Protein AF-X1B247-F1 (afdb_monomer)

pLDDT: mean 80.08, std 17.15, range [34.91, 95.69]

Solvent-accessible surface area (backbone atoms only — not comparable to full-atom values): 9602 Å² total; per-residue (Å²): 109,71,70,50,50,54,37,60,73,66,70,75,79,57,72,55,60,74,80,80,43,89,83,81,63,65,58,60,53,42,41,69,79,41,67,99,56,78,66,48,71,70,47,44,28,63,72,68,69,47,88,60,82,87,58,82,64,94,40,71,71,60,50,53,51,53,49,51,53,47,50,45,62,73,68,64,63,78,76,56,98,77,62,76,76,81,71,83,72,75,87,72,84,88,73,96,70,85,79,74,78,72,81,75,81,85,72,94,70,88,81,84,74,81,50,74,67,57,50,51,52,49,52,56,49,50,53,54,48,33,72,74,65,77,51,87,60,68,76,71,74,75,112

Sequence (143 aa):
GFLNHEFKLLKQGLKPLNRYCEIIDTLQMARQKHPGQRNSLDALCKRYQVDSSARDLHGALLDARLLGLVYLAMTGGQTSLFAEEDIDLVDRSDASSNEKTTPAKQYNVKVIRATNEETKSHEDYLARMQEKNGGACVWETEK

Structure (mmCIF, N/CA/C/O backbone):
data_AF-X1B247-F1
#
_entry.id   AF-X1B247-F1
#
loop_
_atom_site.group_PDB
_atom_site.id
_atom_site.type_symbol
_atom_site.label_atom_id
_atom_site.label_alt_id
_atom_site.label_comp_id
_atom_site.label_asym_id
_atom_site.label_entity_id
_atom_site.label_seq_id
_atom_site.pdbx_PDB_ins_code
_atom_site.Cartn_x
_atom_site.Cartn_y
_atom_site.Cartn_z
_atom_site.occupancy
_atom_site.B_iso_or_equiv
_atom_site.auth_seq_id
_atom_site.auth_comp_id
_atom_site.auth_asym_id
_atom_site.auth_atom_id
_atom_site.pdbx_PDB_model_num
ATOM 1 N N . GLY A 1 1 ? -16.101 -3.827 14.931 1.00 87.19 1 GLY A N 1
ATOM 2 C CA . GLY A 1 1 ? -14.706 -3.372 15.092 1.00 87.19 1 GLY A CA 1
ATOM 3 C C . GLY A 1 1 ? -14.609 -2.369 16.224 1.00 87.19 1 GLY A C 1
ATOM 4 O O . GLY A 1 1 ? -15.631 -1.778 16.562 1.00 87.19 1 GLY A O 1
ATOM 5 N N . PHE A 1 2 ? -13.406 -2.194 16.779 1.00 94.12 2 PHE A N 1
ATOM 6 C CA . PHE A 1 2 ? -13.116 -1.345 17.946 1.00 94.12 2 PHE A CA 1
ATOM 7 C C . PHE A 1 2 ? -13.674 0.083 17.810 1.00 94.12 2 PHE A C 1
ATOM 9 O O . PHE A 1 2 ? -14.498 0.491 18.617 1.00 94.12 2 PHE A O 1
ATOM 16 N N . LEU A 1 3 ? -13.362 0.794 16.721 1.00 94.00 3 LEU A N 1
ATOM 17 C CA . LEU A 1 3 ? -13.817 2.181 16.517 1.00 94.00 3 LEU A CA 1
ATOM 18 C C . LEU A 1 3 ? -15.351 2.333 16.506 1.00 94.00 3 LEU A C 1
ATOM 20 O O . LEU A 1 3 ? -15.895 3.235 17.133 1.00 94.00 3 LEU A O 1
ATOM 24 N N . ASN A 1 4 ? -16.071 1.409 15.857 1.00 93.88 4 ASN A N 1
ATOM 25 C CA . ASN A 1 4 ? -17.541 1.419 15.863 1.00 93.88 4 ASN A CA 1
ATOM 26 C C . ASN A 1 4 ? -18.126 1.138 17.255 1.00 93.88 4 ASN A C 1
ATOM 28 O O . ASN A 1 4 ? -19.254 1.539 17.527 1.00 93.88 4 ASN A O 1
ATOM 32 N N . HIS A 1 5 ? -17.409 0.400 18.105 1.00 94.69 5 HIS A N 1
ATOM 33 C CA . HIS A 1 5 ? -17.813 0.173 19.488 1.00 94.69 5 HIS A CA 1
ATOM 34 C C . HIS A 1 5 ? -17.620 1.446 20.321 1.00 94.69 5 HIS A C 1
ATOM 36 O O . HIS A 1 5 ? -18.565 1.883 20.972 1.00 94.69 5 HIS A O 1
ATOM 42 N N . GLU A 1 6 ? -16.464 2.102 20.203 1.00 95.25 6 GLU A N 1
ATOM 43 C CA . GLU A 1 6 ? -16.187 3.384 20.867 1.00 95.25 6 GLU A CA 1
ATOM 44 C C . GLU A 1 6 ? -17.201 4.472 20.480 1.00 95.25 6 GLU A C 1
ATOM 46 O O . GLU A 1 6 ? -17.735 5.169 21.341 1.00 95.25 6 GLU A O 1
ATOM 51 N N . PHE A 1 7 ? -17.587 4.558 19.202 1.00 94.12 7 PHE A N 1
ATOM 52 C CA . PHE A 1 7 ? -18.641 5.483 18.760 1.00 94.12 7 PHE A CA 1
ATOM 53 C C . PHE A 1 7 ? -19.993 5.241 19.438 1.00 94.12 7 PHE A C 1
ATOM 55 O O . PHE A 1 7 ? -20.710 6.198 19.735 1.00 94.12 7 PHE A O 1
ATOM 62 N N . LYS A 1 8 ? -20.342 3.981 19.727 1.00 92.44 8 LYS A N 1
ATOM 63 C CA . LYS A 1 8 ? -21.565 3.658 20.476 1.00 92.44 8 LYS A CA 1
ATOM 64 C C . LYS A 1 8 ? -21.454 4.085 21.939 1.00 92.44 8 LYS A C 1
ATOM 66 O O . LYS A 1 8 ? -22.436 4.577 22.493 1.00 92.44 8 LYS A O 1
ATOM 71 N N . LEU A 1 9 ? -20.278 3.929 22.551 1.00 94.00 9 LEU A N 1
ATOM 72 C CA . LEU A 1 9 ? -20.038 4.315 23.945 1.00 94.00 9 LEU A CA 1
ATOM 73 C C . LEU A 1 9 ? -20.112 5.828 24.166 1.00 94.00 9 LEU A C 1
ATOM 75 O O . LEU A 1 9 ? -20.601 6.257 25.209 1.00 94.00 9 LEU A O 1
ATOM 79 N N . LEU A 1 10 ? -19.708 6.634 23.179 1.00 92.81 10 LEU A N 1
AT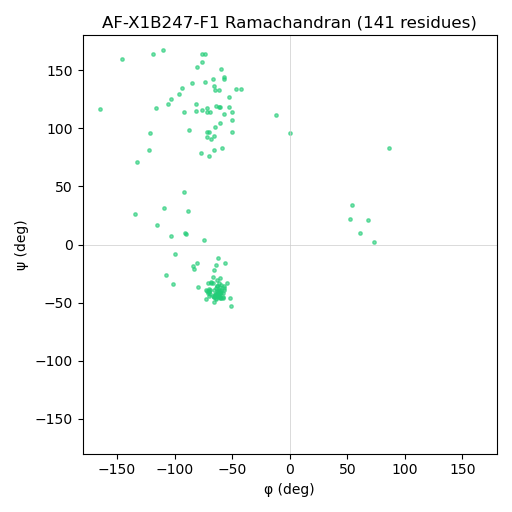OM 80 C CA . LEU A 1 10 ? -19.770 8.097 23.268 1.00 92.81 10 LEU A CA 1
ATOM 81 C C . LEU A 1 10 ? -21.205 8.649 23.374 1.00 92.81 10 LEU A C 1
ATOM 83 O O . LEU A 1 10 ? -21.373 9.795 23.775 1.00 92.81 10 LEU A O 1
ATOM 87 N N . LYS A 1 11 ? -22.244 7.866 23.030 1.00 82.00 11 LYS A N 1
ATOM 88 C CA . LYS A 1 11 ? -23.676 8.249 23.101 1.00 82.00 11 LYS A CA 1
ATOM 89 C C . LYS A 1 11 ? -24.035 9.572 22.396 1.00 82.00 11 LYS A C 1
ATOM 91 O O . LYS A 1 11 ? -25.076 10.158 22.665 1.00 82.00 11 LYS A O 1
ATOM 96 N N . GLN A 1 12 ? -23.218 10.009 21.442 1.00 88.75 12 GLN A N 1
ATOM 97 C CA . GLN A 1 12 ? -23.411 11.245 20.667 1.00 88.75 12 GLN A CA 1
ATOM 98 C C . G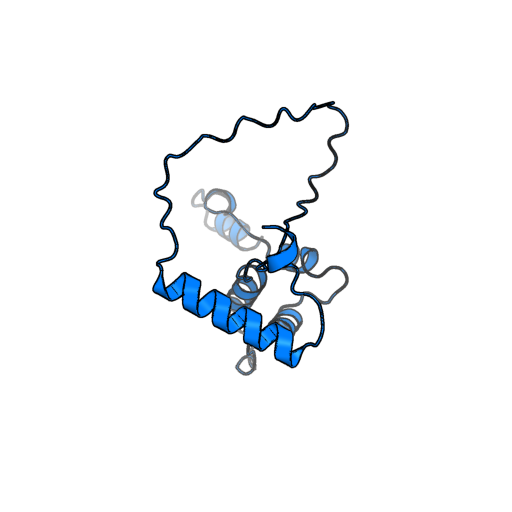LN A 1 12 ? -24.215 11.035 19.371 1.00 88.75 12 GLN A C 1
ATOM 100 O O . GLN A 1 12 ? -24.263 11.912 18.516 1.00 88.75 12 GLN A O 1
ATOM 105 N N . GLY A 1 13 ? -24.820 9.858 19.178 1.00 87.25 13 GLY A N 1
ATOM 106 C CA . GLY A 1 13 ? -25.525 9.530 17.933 1.00 87.25 13 GLY A CA 1
ATOM 107 C C . GLY A 1 13 ? -24.601 9.377 16.717 1.00 87.25 13 GLY A C 1
ATOM 108 O O . GLY A 1 13 ? -25.061 9.488 15.580 1.00 87.25 13 GLY A O 1
ATOM 109 N N . LEU A 1 14 ? -23.304 9.124 16.941 1.00 91.25 14 LEU A N 1
ATOM 110 C CA . LEU A 1 14 ? -22.342 8.866 15.871 1.00 91.25 14 LEU A CA 1
ATOM 111 C C . LEU A 1 14 ? -22.745 7.614 15.085 1.00 91.25 14 LEU A C 1
ATOM 113 O O . LEU A 1 14 ? -23.077 6.568 15.650 1.00 91.25 14 LEU A O 1
ATOM 117 N N . LYS A 1 15 ? -22.714 7.729 13.758 1.00 92.88 15 LYS A N 1
ATOM 118 C CA . LYS A 1 15 ? -22.977 6.613 12.845 1.00 92.88 15 LYS A CA 1
ATOM 119 C C . LYS A 1 15 ? -21.751 5.683 12.797 1.00 92.88 15 LYS A C 1
ATOM 121 O O . LYS A 1 15 ? -20.669 6.066 13.238 1.00 92.88 15 LYS A O 1
ATOM 126 N N . PRO A 1 16 ? -21.880 4.446 12.293 1.00 91.06 16 PRO A N 1
ATOM 127 C CA . PRO A 1 16 ? -20.711 3.600 12.063 1.00 91.06 16 PRO A CA 1
ATOM 128 C C . PRO A 1 16 ? -19.722 4.256 11.086 1.00 91.06 16 PRO A C 1
ATOM 130 O O . PRO A 1 16 ? -20.117 5.018 10.204 1.00 91.06 16 PRO A O 1
ATOM 133 N N . LEU A 1 17 ? -18.434 3.931 11.233 1.00 92.50 17 LEU A N 1
ATOM 134 C CA . LEU A 1 17 ? -17.327 4.559 10.503 1.00 92.50 17 LEU A CA 1
ATOM 135 C C . LEU A 1 17 ? -17.482 4.464 8.977 1.00 92.50 17 LEU A C 1
ATOM 137 O O . LEU A 1 17 ? -17.229 5.434 8.270 1.00 92.50 17 LEU A O 1
ATOM 141 N N . ASN A 1 18 ? -18.004 3.337 8.488 1.00 92.19 18 ASN A N 1
ATOM 142 C CA . ASN A 1 18 ? -18.266 3.102 7.067 1.00 92.19 18 ASN A CA 1
ATOM 143 C C . ASN A 1 18 ? -19.294 4.067 6.450 1.00 92.19 18 ASN A C 1
ATOM 145 O O . ASN A 1 18 ? -19.468 4.087 5.235 1.00 92.19 18 ASN A O 1
ATOM 149 N N . ARG A 1 19 ? -20.017 4.847 7.267 1.00 94.06 19 ARG A N 1
ATOM 150 C CA . ARG A 1 19 ? -20.915 5.887 6.765 1.00 94.06 19 ARG A CA 1
ATOM 151 C C . ARG A 1 19 ? -20.196 7.201 6.466 1.00 94.06 19 ARG A C 1
ATOM 153 O O . ARG A 1 19 ? -20.753 8.021 5.740 1.00 94.06 19 ARG A O 1
ATOM 160 N N . TYR A 1 20 ? -19.003 7.392 7.020 1.00 93.50 20 TYR A N 1
ATOM 161 C CA . TYR A 1 20 ? -18.190 8.593 6.845 1.00 93.50 20 TYR A CA 1
ATOM 162 C C . TYR A 1 20 ? -17.059 8.388 5.839 1.00 93.50 20 TYR A C 1
ATOM 164 O O . TYR A 1 20 ? -16.720 9.321 5.119 1.00 93.50 20 TYR A O 1
ATOM 172 N N . CYS A 1 21 ? -16.487 7.187 5.778 1.00 93.88 21 CYS A N 1
ATOM 173 C CA . CYS A 1 21 ? -15.401 6.866 4.863 1.00 93.88 21 CYS A CA 1
ATOM 174 C C . CYS A 1 21 ? -15.481 5.425 4.361 1.00 93.88 21 CYS A C 1
ATOM 176 O O . CYS A 1 21 ? -16.105 4.555 4.973 1.00 93.88 21 CYS A O 1
ATOM 178 N N . GLU A 1 22 ? -14.811 5.183 3.240 1.00 93.94 22 GLU A N 1
ATOM 179 C CA . GLU A 1 22 ? -14.533 3.838 2.764 1.00 93.94 22 GLU A CA 1
ATOM 180 C C . GLU A 1 22 ? -13.439 3.193 3.625 1.00 93.94 22 GLU A C 1
ATOM 182 O O . GLU A 1 22 ? -12.478 3.847 4.034 1.00 93.94 22 GLU A O 1
ATOM 187 N N . ILE A 1 23 ? -13.607 1.906 3.931 1.00 92.94 23 ILE A N 1
ATOM 188 C CA . ILE A 1 23 ? -12.681 1.138 4.765 1.00 92.94 23 ILE A CA 1
ATOM 189 C C . ILE A 1 23 ? -12.089 0.035 3.900 1.00 92.94 23 ILE A C 1
ATOM 191 O O . ILE A 1 23 ? -12.812 -0.847 3.444 1.00 92.94 23 ILE A O 1
ATOM 195 N N . ILE A 1 24 ? -10.773 0.079 3.715 1.00 91.31 24 ILE A N 1
ATOM 196 C CA . ILE A 1 24 ? -10.036 -0.881 2.895 1.00 91.31 24 ILE A CA 1
ATOM 197 C C . ILE A 1 24 ? -9.323 -1.881 3.810 1.00 91.31 24 ILE A C 1
ATOM 199 O O . ILE A 1 24 ? -8.540 -1.488 4.676 1.00 91.31 24 ILE A O 1
ATOM 203 N N . ASP A 1 25 ? -9.571 -3.177 3.599 1.00 93.06 25 ASP A N 1
ATOM 204 C CA . ASP A 1 25 ? -8.812 -4.253 4.242 1.00 93.06 25 ASP A CA 1
ATOM 205 C C . ASP A 1 25 ? -7.569 -4.599 3.407 1.00 93.06 25 ASP A C 1
ATOM 207 O O . ASP A 1 25 ? -7.616 -5.348 2.425 1.00 93.06 25 ASP A O 1
ATOM 211 N N . THR A 1 26 ? -6.424 -4.057 3.819 1.00 92.38 26 THR A N 1
ATOM 212 C CA . THR A 1 26 ? -5.141 -4.278 3.142 1.00 92.38 26 THR A CA 1
ATOM 213 C C . THR A 1 26 ? -4.656 -5.727 3.224 1.00 92.38 26 THR A C 1
ATOM 215 O O . THR A 1 26 ? -3.897 -6.160 2.355 1.00 92.38 26 THR A O 1
ATOM 218 N N . LEU A 1 27 ? -5.113 -6.519 4.203 1.00 93.38 27 LEU A N 1
ATOM 219 C CA . LEU A 1 27 ? -4.769 -7.939 4.290 1.00 93.38 27 LEU A CA 1
ATOM 220 C C . LEU A 1 27 ? -5.496 -8.746 3.214 1.00 93.38 27 LEU A C 1
ATOM 222 O O . LEU A 1 27 ? -4.909 -9.655 2.622 1.00 93.38 27 LEU A O 1
ATOM 226 N N . GLN A 1 28 ? -6.760 -8.417 2.942 1.00 93.94 28 GLN A N 1
ATOM 227 C CA . GLN A 1 28 ? -7.505 -9.034 1.847 1.00 93.94 28 GLN A CA 1
ATOM 228 C C . GLN A 1 28 ? -6.838 -8.735 0.499 1.00 93.94 28 GLN A C 1
ATOM 230 O O . GLN A 1 28 ? -6.629 -9.658 -0.289 1.00 93.94 28 GLN A O 1
ATOM 235 N N . MET A 1 29 ? -6.415 -7.486 0.278 1.00 93.12 29 MET A N 1
ATOM 236 C CA . MET A 1 29 ? -5.654 -7.101 -0.918 1.00 93.12 29 MET A CA 1
ATOM 237 C C . MET A 1 29 ? -4.355 -7.907 -1.055 1.00 93.12 29 MET A C 1
ATOM 239 O O . MET A 1 29 ? -4.051 -8.429 -2.128 1.00 93.12 29 MET A O 1
ATOM 243 N N . ALA A 1 30 ? -3.601 -8.058 0.039 1.00 94.25 30 ALA A N 1
ATOM 244 C CA . ALA A 1 30 ? -2.370 -8.844 0.043 1.00 94.25 30 ALA A CA 1
ATOM 245 C C . ALA A 1 30 ? -2.625 -10.327 -0.279 1.00 94.25 30 ALA A C 1
ATOM 247 O O . ALA A 1 30 ? -1.875 -10.925 -1.047 1.00 94.25 30 ALA A O 1
ATOM 248 N N . ARG A 1 31 ? -3.709 -10.916 0.251 1.00 94.81 31 ARG A N 1
ATOM 249 C CA . ARG A 1 31 ? -4.110 -12.307 -0.034 1.00 94.81 31 ARG A CA 1
ATOM 250 C C . ARG A 1 31 ? -4.490 -12.538 -1.490 1.00 94.81 31 ARG A C 1
ATOM 252 O O . ARG A 1 31 ? -4.180 -13.601 -2.013 1.00 94.81 31 ARG A O 1
ATOM 259 N N . GLN A 1 32 ? -5.140 -11.565 -2.120 1.00 92.94 32 GLN A N 1
ATOM 260 C CA . GLN A 1 32 ? -5.487 -11.632 -3.539 1.00 92.94 32 GLN A CA 1
ATOM 261 C C . GLN A 1 32 ? -4.244 -11.518 -4.426 1.00 92.94 32 GLN A C 1
ATOM 263 O O . GLN A 1 32 ? -4.082 -12.313 -5.343 1.00 92.94 32 GLN A O 1
ATOM 268 N N . LYS A 1 33 ? -3.335 -10.579 -4.125 1.00 90.62 33 LYS A N 1
ATOM 269 C CA . LYS A 1 33 ? -2.081 -10.417 -4.882 1.00 90.62 33 LYS A CA 1
ATOM 270 C C . LYS A 1 33 ? -1.112 -11.583 -4.698 1.00 90.62 33 LYS A C 1
ATOM 272 O O . LYS A 1 33 ? -0.360 -11.895 -5.612 1.00 90.62 33 LYS A O 1
ATOM 277 N N . HIS A 1 34 ? -1.109 -12.206 -3.523 1.00 92.44 34 HIS A N 1
ATOM 278 C CA . HIS A 1 34 ? -0.152 -13.249 -3.158 1.00 92.44 34 HIS A CA 1
ATOM 279 C C . HIS A 1 34 ? -0.849 -14.457 -2.527 1.00 92.44 34 HIS A C 1
ATOM 281 O O . HIS A 1 34 ? -0.738 -14.686 -1.309 1.00 92.44 34 HIS A O 1
ATOM 287 N N . PRO A 1 35 ? -1.583 -15.235 -3.339 1.00 93.56 35 PRO A N 1
ATOM 288 C CA . PRO A 1 35 ? -2.327 -16.389 -2.860 1.00 93.56 35 PRO A CA 1
ATOM 289 C C . PRO A 1 35 ? -1.378 -17.485 -2.359 1.00 93.56 35 PRO A C 1
ATOM 291 O O . PRO A 1 35 ? -0.302 -17.708 -2.910 1.00 93.56 35 PRO A O 1
ATOM 294 N N . GLY A 1 36 ? -1.763 -18.168 -1.277 1.00 92.38 36 GLY A N 1
ATOM 295 C CA . GLY A 1 36 ? -0.989 -19.278 -0.697 1.00 92.38 36 GLY A CA 1
ATOM 296 C C . GLY A 1 36 ? 0.292 -18.878 0.048 1.00 92.38 36 GLY A C 1
ATOM 297 O O . GLY A 1 36 ? 1.002 -19.747 0.548 1.00 92.38 36 GLY A O 1
ATOM 298 N N . GLN A 1 37 ? 0.593 -17.581 0.161 1.00 93.19 37 GLN A N 1
ATOM 299 C CA . GLN A 1 37 ? 1.814 -17.088 0.801 1.00 93.19 37 GLN A CA 1
ATOM 300 C C . GLN A 1 37 ? 1.536 -16.387 2.140 1.00 93.19 37 GLN A C 1
ATOM 302 O O . GLN A 1 37 ? 0.398 -16.068 2.495 1.00 93.19 37 GLN A O 1
ATOM 307 N N . ARG A 1 38 ? 2.600 -16.137 2.917 1.00 94.69 38 ARG A N 1
ATOM 308 C CA . ARG A 1 38 ? 2.511 -15.376 4.173 1.00 94.69 38 ARG A CA 1
ATOM 309 C C . ARG A 1 38 ? 2.265 -13.899 3.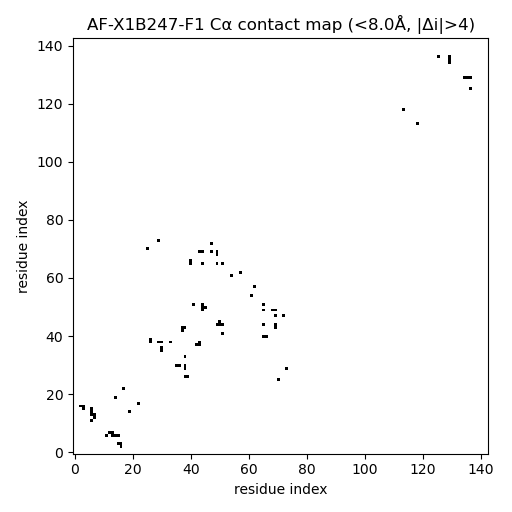859 1.00 94.69 38 ARG A C 1
ATOM 311 O O . ARG A 1 38 ? 3.130 -13.246 3.290 1.00 94.69 38 ARG A O 1
ATOM 318 N N . ASN A 1 39 ? 1.119 -13.381 4.297 1.00 95.69 39 ASN A N 1
ATOM 319 C CA . ASN A 1 39 ? 0.697 -11.988 4.099 1.00 95.69 39 ASN A CA 1
ATOM 320 C C . ASN A 1 39 ? 0.719 -11.172 5.406 1.00 95.69 39 ASN A C 1
ATOM 322 O O . ASN A 1 39 ? -0.107 -10.289 5.613 1.00 95.69 39 ASN A O 1
ATOM 326 N N . SER A 1 40 ? 1.636 -11.496 6.325 1.00 94.50 40 SER A N 1
ATOM 327 C CA . SER A 1 40 ? 1.891 -10.663 7.508 1.00 94.50 40 SER A CA 1
ATOM 328 C C . SER A 1 40 ? 2.700 -9.420 7.128 1.00 94.50 40 SER A C 1
ATOM 330 O O . SER A 1 40 ? 3.437 -9.452 6.143 1.00 94.50 40 SER A O 1
ATOM 332 N N . LEU A 1 41 ? 2.621 -8.352 7.934 1.00 92.19 41 LEU A N 1
ATOM 333 C CA . LEU A 1 41 ? 3.368 -7.109 7.691 1.00 92.19 41 LEU A CA 1
ATOM 334 C C . LEU A 1 41 ? 4.867 -7.373 7.470 1.00 92.19 41 LEU A C 1
ATOM 336 O O . LEU A 1 41 ? 5.411 -6.927 6.470 1.00 92.19 41 LEU A O 1
ATOM 340 N N . ASP A 1 42 ? 5.502 -8.200 8.307 1.00 91.25 42 ASP A N 1
ATOM 341 C CA . ASP A 1 42 ? 6.918 -8.571 8.144 1.00 91.25 42 ASP A CA 1
ATOM 342 C C . ASP A 1 42 ? 7.225 -9.273 6.819 1.00 91.25 42 ASP A C 1
ATOM 344 O O . ASP A 1 42 ? 8.268 -9.044 6.207 1.00 91.25 42 ASP A O 1
ATOM 348 N N . ALA A 1 43 ? 6.325 -10.152 6.371 1.00 93.88 43 ALA A N 1
ATOM 349 C CA . ALA A 1 43 ? 6.506 -10.871 5.118 1.00 93.88 43 ALA A CA 1
ATOM 350 C C . ALA A 1 43 ? 6.380 -9.919 3.922 1.00 93.88 43 ALA A C 1
ATOM 352 O O . ALA A 1 43 ? 7.157 -10.015 2.972 1.00 93.88 43 ALA A O 1
ATOM 353 N N . LEU A 1 44 ? 5.445 -8.970 4.001 1.00 93.81 44 LEU A N 1
ATOM 354 C CA . LEU A 1 44 ? 5.245 -7.954 2.976 1.00 93.81 44 LEU A CA 1
ATOM 355 C C . LEU A 1 44 ? 6.394 -6.938 2.954 1.00 93.81 44 LEU A C 1
ATOM 357 O O . LEU A 1 44 ? 6.882 -6.632 1.870 1.00 93.81 44 LEU A O 1
ATOM 361 N N . CYS A 1 45 ? 6.898 -6.487 4.109 1.00 92.88 45 CYS A N 1
ATOM 362 C CA . CYS A 1 45 ? 8.066 -5.604 4.169 1.00 92.88 45 CYS A CA 1
ATOM 363 C C . CYS A 1 45 ? 9.287 -6.246 3.502 1.00 92.88 45 CYS A C 1
ATOM 365 O O . CYS A 1 45 ? 9.913 -5.625 2.648 1.00 92.88 45 CYS A O 1
ATOM 367 N N . LYS A 1 46 ? 9.571 -7.522 3.802 1.00 91.75 46 LYS A N 1
ATOM 368 C CA . LYS A 1 46 ? 10.666 -8.261 3.148 1.00 91.75 46 LYS A CA 1
ATOM 369 C C . LYS A 1 46 ? 10.462 -8.400 1.641 1.00 91.75 46 LYS A C 1
ATOM 371 O O . LYS A 1 46 ? 11.411 -8.241 0.883 1.00 91.75 46 LYS A O 1
ATOM 376 N N . ARG A 1 47 ? 9.234 -8.687 1.198 1.00 92.00 47 ARG A N 1
ATOM 377 C CA . ARG A 1 47 ? 8.904 -8.851 -0.226 1.00 92.00 47 ARG A CA 1
ATOM 378 C C . ARG A 1 47 ? 9.103 -7.572 -1.023 1.00 92.00 47 ARG A C 1
ATOM 380 O O . ARG A 1 47 ? 9.673 -7.612 -2.106 1.00 92.00 47 ARG A O 1
ATOM 387 N N . TYR A 1 48 ? 8.610 -6.466 -0.485 1.00 91.62 48 TYR A N 1
ATOM 388 C CA . TYR A 1 48 ? 8.649 -5.165 -1.138 1.00 91.62 48 TYR A CA 1
ATOM 389 C C . TYR A 1 48 ? 9.910 -4.366 -0.808 1.00 91.62 48 TYR A C 1
ATOM 391 O O . TYR A 1 48 ? 9.985 -3.196 -1.163 1.00 91.62 48 TYR A O 1
ATOM 399 N N . GLN A 1 49 ? 10.891 -4.991 -0.143 1.00 90.38 49 GLN A N 1
ATOM 400 C CA . GLN A 1 49 ? 12.168 -4.373 0.232 1.00 90.38 49 GLN A CA 1
ATOM 401 C C . GLN A 1 49 ? 11.969 -3.070 1.025 1.00 90.38 49 GLN A C 1
ATOM 403 O O . GLN A 1 49 ? 12.740 -2.120 0.914 1.00 90.38 49 GLN A O 1
ATOM 408 N N . VAL A 1 50 ? 10.913 -3.032 1.842 1.00 89.50 50 VAL A N 1
ATOM 409 C CA . VAL A 1 50 ? 10.629 -1.926 2.754 1.00 89.50 50 VAL A CA 1
ATOM 410 C C . VAL A 1 50 ? 11.483 -2.121 3.997 1.00 89.50 50 VAL A C 1
ATOM 412 O O . VAL A 1 50 ? 11.359 -3.139 4.683 1.00 89.50 50 VAL A O 1
ATOM 415 N N . ASP A 1 51 ? 12.332 -1.139 4.293 1.00 88.00 51 ASP A N 1
ATOM 416 C CA . ASP A 1 51 ? 13.186 -1.182 5.472 1.00 88.00 51 ASP A CA 1
ATOM 417 C C . ASP A 1 51 ? 12.349 -1.160 6.761 1.00 88.00 51 ASP A C 1
ATOM 419 O O . ASP A 1 51 ? 11.590 -0.227 7.033 1.00 88.00 51 ASP A O 1
ATOM 423 N N . SER A 1 52 ? 12.494 -2.219 7.554 1.00 84.00 52 SER A N 1
ATOM 424 C CA . SER A 1 52 ? 11.872 -2.383 8.866 1.00 84.00 52 SER A CA 1
ATOM 425 C C . SER A 1 52 ? 12.909 -2.430 9.992 1.00 84.00 52 SER A C 1
ATOM 427 O O . SER A 1 52 ? 12.585 -2.887 11.084 1.00 84.00 52 SER A O 1
ATOM 429 N N . SER A 1 53 ? 14.151 -1.999 9.746 1.00 81.31 53 SER A N 1
ATOM 430 C CA . SER A 1 53 ? 15.254 -2.017 10.719 1.00 81.31 53 SER A CA 1
ATOM 431 C C . SER A 1 53 ? 14.939 -1.242 12.000 1.00 81.31 53 SER A C 1
ATOM 433 O O . SER A 1 53 ? 15.283 -1.682 13.088 1.00 81.31 53 SER A O 1
ATOM 435 N N . ALA A 1 54 ? 14.198 -0.136 11.897 1.00 73.12 54 ALA A N 1
ATOM 436 C CA . ALA A 1 54 ? 13.773 0.665 13.046 1.00 73.12 54 ALA A CA 1
ATOM 437 C C . ALA A 1 54 ? 12.637 0.025 13.882 1.00 73.12 54 ALA A C 1
ATOM 439 O O . ALA A 1 54 ? 12.125 0.656 14.808 1.00 73.12 54 ALA A O 1
ATOM 440 N N . ARG A 1 55 ? 12.198 -1.200 13.549 1.00 78.56 55 ARG A N 1
ATOM 441 C CA . ARG A 1 55 ? 11.045 -1.898 14.148 1.00 78.56 55 ARG A CA 1
ATOM 442 C C . ARG A 1 55 ? 11.429 -2.786 15.338 1.00 78.56 55 ARG A C 1
ATOM 444 O O . ARG A 1 55 ? 10.940 -3.905 15.451 1.00 78.56 55 ARG A O 1
ATOM 451 N N . ASP A 1 56 ? 12.263 -2.285 16.247 1.00 70.44 56 ASP A N 1
ATOM 452 C CA . ASP A 1 56 ? 12.606 -3.015 17.479 1.00 70.44 56 ASP A CA 1
ATOM 453 C C . ASP A 1 56 ? 11.429 -3.048 18.469 1.00 70.44 56 ASP A C 1
ATOM 455 O O . ASP A 1 56 ? 11.127 -4.080 19.072 1.00 70.44 56 ASP A O 1
ATOM 459 N N . LEU A 1 57 ? 10.700 -1.932 18.597 1.00 76.06 57 LEU A N 1
ATOM 460 C CA . LEU A 1 57 ? 9.469 -1.852 19.380 1.00 76.06 57 LEU A CA 1
ATOM 461 C C . LEU A 1 57 ? 8.267 -1.808 18.430 1.00 76.06 57 LEU A C 1
ATOM 463 O O . LEU A 1 57 ? 8.149 -0.897 17.609 1.00 76.06 57 LEU A O 1
ATOM 467 N N . HIS A 1 58 ? 7.360 -2.780 18.553 1.00 80.12 58 HIS A N 1
ATOM 468 C CA . HIS A 1 58 ? 6.146 -2.889 17.737 1.00 80.12 58 HIS A CA 1
ATOM 469 C C . HIS A 1 58 ? 5.139 -1.783 18.100 1.00 80.12 58 HIS A C 1
ATOM 471 O O . HIS A 1 58 ? 4.175 -1.999 18.834 1.00 80.12 58 HIS A O 1
ATOM 477 N N . GLY A 1 59 ? 5.401 -0.563 17.634 1.00 87.25 59 GLY A N 1
ATOM 478 C CA . GLY A 1 59 ? 4.568 0.608 17.875 1.00 87.25 59 GLY A CA 1
ATOM 479 C C . GLY A 1 59 ? 3.553 0.827 16.758 1.00 87.25 59 GLY A C 1
ATOM 480 O O . GLY A 1 59 ? 3.916 0.850 15.584 1.00 87.25 59 GLY A O 1
ATOM 481 N N . ALA A 1 60 ? 2.297 1.103 17.123 1.00 90.25 60 ALA A N 1
ATOM 482 C CA . ALA A 1 60 ? 1.216 1.361 16.166 1.00 90.25 60 ALA A CA 1
ATOM 483 C C . ALA A 1 60 ? 1.541 2.489 15.167 1.00 90.25 60 ALA A C 1
ATOM 485 O O . ALA A 1 60 ? 1.137 2.425 14.010 1.00 90.25 60 ALA A O 1
ATOM 486 N N . LEU A 1 61 ? 2.305 3.503 15.590 1.00 90.25 61 LEU A N 1
ATOM 487 C CA . LEU A 1 61 ? 2.742 4.595 14.717 1.00 90.25 61 LEU A CA 1
ATOM 488 C C . LEU A 1 61 ? 3.703 4.115 13.620 1.00 90.25 61 LEU A C 1
ATOM 490 O O . LEU A 1 61 ? 3.566 4.499 12.457 1.00 90.25 61 LEU A O 1
ATOM 494 N N . LEU A 1 62 ? 4.684 3.292 13.992 1.00 90.88 62 LEU A N 1
ATOM 495 C CA . LEU A 1 62 ? 5.649 2.746 13.045 1.00 90.88 62 LEU A CA 1
ATOM 496 C C . LEU A 1 62 ? 4.973 1.731 12.121 1.00 90.88 62 LEU A C 1
ATOM 498 O O . LEU A 1 62 ? 5.180 1.775 10.912 1.00 90.88 62 LEU A O 1
ATOM 502 N N . ASP A 1 63 ? 4.099 0.890 12.669 1.00 91.56 63 ASP A N 1
ATOM 503 C CA . ASP A 1 63 ? 3.335 -0.084 11.894 1.00 91.56 63 ASP A CA 1
ATOM 504 C C . ASP A 1 63 ? 2.393 0.597 10.894 1.00 91.56 63 ASP A C 1
ATOM 506 O O . ASP A 1 63 ? 2.320 0.167 9.746 1.00 91.56 63 ASP A O 1
ATOM 510 N N . ALA A 1 64 ? 1.741 1.705 11.268 1.00 92.31 64 ALA A N 1
ATOM 511 C CA . ALA A 1 64 ? 0.930 2.499 10.343 1.00 92.31 64 ALA A CA 1
ATOM 512 C C . ALA A 1 64 ? 1.767 3.060 9.182 1.00 92.31 64 ALA A C 1
ATOM 514 O O . ALA A 1 64 ? 1.326 3.045 8.032 1.00 92.31 64 ALA A O 1
ATOM 515 N N . ARG A 1 65 ? 2.999 3.506 9.461 1.00 91.62 65 ARG A N 1
ATOM 516 C CA . ARG A 1 65 ? 3.933 3.972 8.427 1.00 91.62 65 ARG A CA 1
ATOM 517 C C . ARG A 1 65 ? 4.355 2.837 7.496 1.00 91.62 65 ARG A C 1
ATOM 519 O O . ARG A 1 65 ? 4.286 2.999 6.280 1.00 91.62 65 ARG A O 1
ATOM 526 N N . LEU A 1 66 ? 4.775 1.700 8.051 1.00 92.44 66 LEU A N 1
ATOM 527 C CA . LEU A 1 66 ? 5.194 0.533 7.269 1.00 92.44 66 LEU A CA 1
ATOM 528 C C . LEU A 1 66 ? 4.044 -0.007 6.416 1.00 92.44 66 LEU A C 1
ATOM 530 O O . LEU A 1 66 ? 4.243 -0.293 5.239 1.00 92.44 66 LEU A O 1
ATOM 534 N N . LEU A 1 67 ? 2.829 -0.068 6.967 1.00 93.38 67 LEU A N 1
ATOM 535 C CA . LEU A 1 67 ? 1.625 -0.428 6.218 1.00 93.38 67 LEU A CA 1
ATOM 536 C C . LEU A 1 67 ? 1.356 0.540 5.066 1.00 93.38 67 LEU A C 1
ATOM 538 O O . LEU 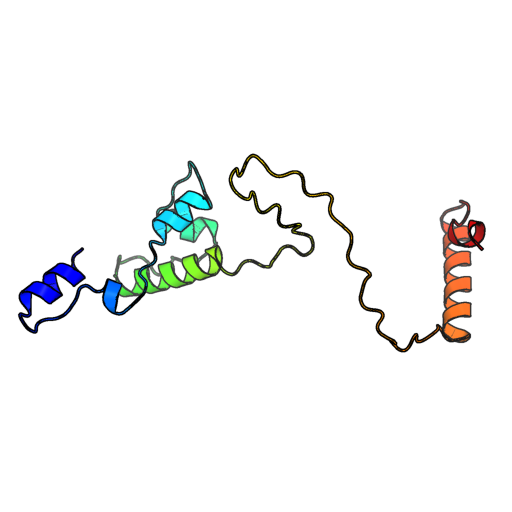A 1 67 ? 0.995 0.085 3.986 1.00 93.38 67 LEU A O 1
ATOM 542 N N . GLY A 1 68 ? 1.566 1.845 5.261 1.00 93.69 68 GLY A N 1
ATOM 543 C CA . GLY A 1 68 ? 1.453 2.839 4.192 1.00 93.69 68 GLY A CA 1
ATOM 544 C C . GLY A 1 68 ? 2.448 2.597 3.053 1.00 93.69 68 GLY A C 1
ATOM 545 O O . GLY A 1 68 ? 2.058 2.599 1.887 1.00 93.69 68 GLY A O 1
ATOM 546 N N . LEU A 1 69 ? 3.713 2.314 3.379 1.00 92.75 69 LEU A N 1
ATOM 547 C CA . LEU A 1 69 ? 4.745 1.990 2.385 1.00 92.75 69 LEU A CA 1
ATOM 548 C C . LEU A 1 69 ? 4.444 0.681 1.647 1.00 92.75 69 LEU A C 1
ATOM 550 O O . LEU A 1 69 ? 4.548 0.620 0.426 1.00 92.75 69 LEU A O 1
ATOM 554 N N . VAL A 1 70 ? 4.017 -0.354 2.372 1.00 93.38 70 VAL A N 1
ATOM 555 C CA . VAL A 1 70 ? 3.608 -1.633 1.780 1.00 93.38 70 VAL A CA 1
ATOM 556 C C . VAL A 1 70 ? 2.383 -1.453 0.888 1.00 93.38 70 VAL A C 1
ATOM 558 O O . VAL A 1 70 ? 2.343 -2.003 -0.207 1.00 93.38 70 VAL A O 1
ATOM 561 N N . TYR A 1 71 ? 1.394 -0.666 1.310 1.00 94.00 71 TYR A N 1
ATOM 562 C CA . TYR A 1 71 ? 0.223 -0.356 0.493 1.00 94.00 71 TYR A CA 1
ATOM 563 C C . TYR A 1 71 ? 0.616 0.350 -0.808 1.00 94.00 71 TYR A C 1
ATOM 565 O O . TYR A 1 71 ? 0.168 -0.061 -1.880 1.00 94.00 71 TYR A O 1
ATOM 573 N N . LEU A 1 72 ? 1.501 1.349 -0.732 1.00 92.38 72 LEU A N 1
ATOM 574 C CA . LEU A 1 72 ? 2.061 2.012 -1.909 1.00 92.38 72 LEU A CA 1
ATOM 575 C C . LEU A 1 72 ? 2.824 1.031 -2.800 1.00 92.38 72 LEU A C 1
ATOM 577 O O . LEU A 1 72 ? 2.640 1.063 -4.003 1.00 92.38 72 LEU A O 1
ATOM 581 N N . ALA A 1 73 ? 3.612 0.109 -2.252 1.00 90.88 73 ALA A N 1
ATOM 582 C CA . ALA A 1 73 ? 4.306 -0.895 -3.060 1.00 90.88 73 ALA A CA 1
ATOM 583 C C . ALA A 1 73 ? 3.342 -1.915 -3.703 1.00 90.88 73 ALA A C 1
ATOM 585 O O . ALA A 1 73 ? 3.569 -2.386 -4.815 1.00 90.88 73 ALA A O 1
ATOM 586 N N . MET A 1 74 ? 2.238 -2.250 -3.027 1.00 90.56 74 MET A N 1
ATOM 587 C CA . MET A 1 74 ? 1.203 -3.135 -3.565 1.00 90.56 74 MET A CA 1
ATOM 588 C C . MET A 1 74 ? 0.391 -2.477 -4.686 1.00 90.56 74 MET A C 1
ATOM 590 O O . MET A 1 74 ? -0.063 -3.187 -5.585 1.00 90.56 74 MET A O 1
ATOM 594 N N . THR A 1 75 ? 0.172 -1.162 -4.626 1.00 90.31 75 THR A N 1
ATOM 595 C CA . THR A 1 75 ? -0.735 -0.427 -5.532 1.00 90.31 75 THR A CA 1
ATOM 596 C C . THR A 1 75 ? -0.018 0.448 -6.559 1.00 90.31 75 THR A C 1
ATOM 598 O O . THR A 1 75 ? -0.547 0.669 -7.639 1.00 90.31 75 THR A O 1
ATOM 601 N N . GLY A 1 76 ? 1.193 0.901 -6.259 1.00 79.00 76 GLY A N 1
ATOM 602 C CA . GLY A 1 76 ? 1.988 1.846 -7.042 1.00 79.00 76 GLY A CA 1
ATOM 603 C C . GLY A 1 76 ? 2.870 1.199 -8.102 1.00 79.00 76 GLY A C 1
ATOM 604 O O . GLY A 1 76 ? 3.934 1.728 -8.407 1.00 79.00 76 GLY A O 1
ATOM 605 N N . GLY A 1 77 ? 2.467 0.044 -8.637 1.00 68.38 77 GLY A N 1
ATOM 606 C CA . GLY A 1 77 ? 3.212 -0.606 -9.710 1.00 68.38 77 GLY A CA 1
ATOM 607 C C . GLY A 1 77 ? 3.370 0.311 -10.926 1.00 68.38 77 GLY A C 1
ATOM 608 O O . GLY A 1 77 ? 2.458 1.055 -11.281 1.00 68.38 77 GLY A O 1
ATOM 609 N N . GLN A 1 78 ? 4.522 0.209 -11.587 1.00 60.69 78 GLN A N 1
ATOM 610 C CA . GLN A 1 78 ? 4.644 0.589 -12.987 1.00 60.69 78 GLN A CA 1
ATOM 611 C C . GLN A 1 78 ? 3.678 -0.315 -13.764 1.00 60.69 78 GLN A C 1
ATOM 613 O O . GLN A 1 78 ? 3.818 -1.541 -13.708 1.00 60.69 78 GLN A O 1
ATOM 618 N N . THR A 1 79 ? 2.682 0.261 -14.444 1.00 55.75 79 THR A N 1
ATOM 619 C CA . THR A 1 79 ? 1.936 -0.471 -15.471 1.00 55.75 79 THR A CA 1
ATOM 620 C C . THR A 1 79 ? 2.989 -1.023 -16.419 1.00 55.75 79 THR A C 1
ATOM 622 O O . THR A 1 79 ? 3.823 -0.268 -16.927 1.00 55.75 79 THR A O 1
ATOM 625 N N . SER A 1 80 ? 3.074 -2.351 -16.534 1.00 51.41 80 SER A N 1
ATOM 626 C CA . SER A 1 80 ? 4.035 -2.977 -17.441 1.00 51.41 80 SER A CA 1
ATOM 627 C C . SER A 1 80 ? 3.940 -2.261 -18.784 1.00 51.41 80 SER A C 1
ATOM 629 O O . SER A 1 80 ? 2.837 -2.010 -19.269 1.00 51.41 80 SER A O 1
ATOM 631 N N . LEU A 1 81 ? 5.089 -1.918 -19.376 1.00 55.47 81 LEU A N 1
ATOM 632 C CA . LEU A 1 81 ? 5.140 -1.246 -20.678 1.00 55.47 81 LEU A CA 1
ATOM 633 C C . LEU A 1 81 ? 4.396 -2.059 -21.765 1.00 55.47 81 LEU A C 1
ATOM 635 O O . LEU A 1 81 ? 4.060 -1.515 -22.810 1.00 55.47 81 LEU A O 1
ATOM 639 N N . PHE A 1 82 ? 4.125 -3.342 -21.480 1.00 56.78 82 PHE A N 1
ATOM 640 C CA . PHE A 1 82 ? 3.423 -4.310 -22.317 1.00 56.78 82 PHE A CA 1
ATOM 641 C C . PHE A 1 82 ? 2.371 -5.131 -21.541 1.00 56.78 82 PHE A C 1
ATOM 643 O O . PHE A 1 82 ? 2.121 -6.277 -21.903 1.00 56.78 82 PHE A O 1
ATOM 650 N N . ALA A 1 83 ? 1.791 -4.628 -20.440 1.00 53.19 83 ALA A N 1
ATOM 651 C CA . ALA A 1 83 ? 0.625 -5.307 -19.859 1.00 53.19 83 ALA A CA 1
ATOM 652 C C . ALA A 1 83 ? -0.573 -5.071 -20.778 1.00 53.19 83 ALA A C 1
ATOM 654 O O . ALA A 1 83 ? -1.281 -4.076 -20.652 1.00 53.19 83 ALA A O 1
ATOM 655 N N . GLU A 1 84 ? -0.786 -5.999 -21.703 1.00 51.62 84 GLU A N 1
ATOM 656 C CA . GLU A 1 84 ? -2.128 -6.314 -22.164 1.00 51.62 84 GLU A CA 1
ATOM 657 C C . GLU A 1 84 ? -2.884 -6.801 -20.925 1.00 51.62 84 GLU A C 1
ATOM 659 O O . GLU A 1 84 ? -2.593 -7.854 -20.356 1.00 51.62 84 GLU A O 1
ATOM 664 N N . GLU A 1 85 ? -3.749 -5.941 -20.397 1.00 50.31 85 GLU A N 1
ATOM 665 C CA . GLU A 1 85 ? -4.634 -6.296 -19.302 1.00 50.31 85 GLU A CA 1
ATOM 666 C C . GLU A 1 85 ? -5.650 -7.309 -19.841 1.00 50.31 85 GLU A C 1
ATOM 668 O O . GLU A 1 85 ? -6.720 -6.934 -20.317 1.00 50.31 85 GLU A O 1
ATOM 673 N N . ASP A 1 86 ? -5.331 -8.600 -19.738 1.00 45.34 86 ASP A N 1
ATOM 674 C CA . ASP A 1 86 ? -6.350 -9.644 -19.655 1.00 45.34 86 ASP A CA 1
ATOM 675 C C . ASP A 1 86 ? -7.091 -9.433 -18.331 1.00 45.34 86 ASP A C 1
ATOM 677 O O . ASP A 1 86 ? -6.798 -10.014 -17.282 1.00 45.34 86 ASP A O 1
ATOM 681 N N . ILE A 1 87 ? -8.031 -8.492 -18.359 1.00 44.56 87 ILE A N 1
ATOM 682 C CA . ILE A 1 87 ? -9.053 -8.374 -17.337 1.00 44.56 87 ILE A CA 1
ATOM 683 C C . ILE A 1 87 ? -9.953 -9.585 -17.555 1.00 44.56 87 ILE A C 1
ATOM 685 O O . ILE A 1 87 ? -10.848 -9.551 -18.399 1.00 44.56 87 ILE A O 1
ATOM 689 N N . ASP A 1 88 ? -9.708 -10.649 -16.791 1.00 41.81 88 ASP A N 1
ATOM 690 C CA . ASP A 1 88 ? -10.641 -11.758 -16.609 1.00 41.81 88 ASP A CA 1
ATOM 691 C C . ASP A 1 88 ? -11.958 -11.202 -16.036 1.00 41.81 88 ASP A C 1
ATOM 693 O O . ASP A 1 88 ? -12.212 -11.172 -14.825 1.00 41.81 88 ASP A O 1
ATOM 697 N N . LEU A 1 89 ? -12.807 -10.699 -16.932 1.00 39.47 89 LEU A N 1
ATOM 698 C CA . LEU A 1 89 ? -14.189 -10.358 -16.668 1.00 39.47 89 LEU A CA 1
ATOM 699 C C . LEU A 1 89 ? -14.947 -11.670 -16.508 1.00 39.47 89 LEU A C 1
ATOM 701 O O . LEU A 1 89 ? -15.345 -12.316 -17.472 1.00 39.47 89 LEU A O 1
ATOM 705 N N . VAL A 1 90 ? -15.103 -12.040 -15.241 1.00 38.38 90 VAL A N 1
ATOM 706 C CA . VAL A 1 90 ? -16.144 -12.904 -14.682 1.00 38.38 90 VAL A CA 1
ATOM 707 C C . VAL A 1 90 ? -17.297 -13.171 -15.658 1.00 38.38 90 VAL A C 1
ATOM 709 O O . VAL A 1 90 ? -18.086 -12.281 -15.975 1.00 38.38 90 VAL A O 1
ATOM 712 N N . ASP A 1 91 ? -17.353 -14.434 -16.076 1.00 42.84 91 ASP A N 1
ATOM 713 C CA . ASP A 1 91 ? -18.485 -15.196 -16.600 1.00 42.84 91 ASP A CA 1
ATOM 714 C C . ASP A 1 91 ? -19.816 -14.425 -16.693 1.00 42.84 91 ASP A C 1
ATOM 716 O O . ASP A 1 91 ? -20.606 -14.340 -15.747 1.00 42.84 91 ASP A O 1
ATOM 720 N N . ARG A 1 92 ? -20.078 -13.887 -17.885 1.00 34.91 92 ARG A N 1
ATOM 721 C CA . ARG A 1 92 ? -21.435 -13.691 -18.396 1.00 34.91 92 ARG A CA 1
ATOM 722 C C . ARG A 1 92 ? -21.541 -14.431 -19.714 1.00 34.91 92 ARG A C 1
ATOM 724 O O . ARG A 1 92 ? -21.400 -13.858 -20.791 1.00 34.91 92 ARG A O 1
ATOM 731 N N . SER A 1 93 ? -21.773 -15.729 -19.591 1.00 42.97 93 SER A N 1
ATOM 732 C CA . SER A 1 93 ? -22.418 -16.516 -20.628 1.00 42.97 93 SER A CA 1
ATOM 733 C C . SER A 1 93 ? -23.611 -15.761 -21.236 1.00 42.97 93 SER A C 1
ATOM 735 O O . SER A 1 93 ? -24.458 -15.208 -20.535 1.00 42.97 93 SER A O 1
ATOM 737 N N . ASP A 1 94 ? -23.641 -15.802 -22.567 1.00 45.06 94 ASP A N 1
ATOM 738 C CA . ASP A 1 94 ? -24.755 -15.456 -23.448 1.00 45.06 94 ASP A CA 1
ATOM 739 C C . ASP A 1 94 ? -24.910 -13.974 -23.848 1.00 45.06 94 ASP A C 1
ATOM 741 O O . ASP A 1 94 ? -25.720 -13.220 -23.312 1.00 45.06 94 ASP A O 1
ATOM 745 N N . ALA A 1 95 ? -24.154 -13.573 -24.875 1.00 37.69 95 ALA A N 1
ATOM 746 C CA . ALA A 1 95 ? -24.683 -12.777 -25.983 1.00 37.69 95 ALA A CA 1
ATOM 747 C C . ALA A 1 95 ? -23.698 -12.790 -27.158 1.00 37.69 95 ALA A C 1
ATOM 749 O O . ALA A 1 95 ? -22.587 -12.274 -27.081 1.00 37.69 95 ALA A O 1
ATOM 750 N N . SER A 1 96 ? -24.148 -13.346 -28.279 1.00 50.88 96 SER A N 1
ATOM 751 C CA . SER A 1 96 ? -23.589 -13.085 -29.601 1.00 50.88 96 SER A CA 1
ATOM 752 C C . SER A 1 96 ? -23.471 -11.571 -29.831 1.00 50.88 96 SER A C 1
ATOM 754 O O . SER A 1 96 ? -24.473 -10.889 -30.044 1.00 50.88 96 SER A O 1
ATOM 756 N N . SER A 1 97 ? -22.254 -11.033 -29.805 1.00 39.72 97 SER A N 1
ATOM 757 C CA . SER A 1 97 ? -21.973 -9.696 -30.319 1.00 39.72 97 SER A CA 1
ATOM 758 C C . SER A 1 97 ? -20.924 -9.798 -31.410 1.00 39.72 97 SER A C 1
ATOM 760 O O . SER A 1 97 ? -19.724 -9.848 -31.168 1.00 39.72 97 SER A O 1
ATOM 762 N N . ASN A 1 98 ? -21.433 -9.834 -32.636 1.00 50.12 98 ASN A N 1
ATOM 763 C CA . ASN A 1 98 ? -20.739 -9.416 -33.840 1.00 50.12 98 ASN A CA 1
ATOM 764 C C . ASN A 1 98 ? -20.148 -8.015 -33.581 1.00 50.12 98 ASN A C 1
ATOM 766 O O . ASN A 1 98 ? -20.879 -7.020 -33.637 1.00 50.12 98 ASN A O 1
ATOM 770 N N . GLU A 1 99 ? -18.868 -7.944 -33.205 1.00 48.47 99 GLU A N 1
ATOM 771 C CA . GLU A 1 99 ? -18.161 -6.685 -32.985 1.00 48.47 99 GLU A CA 1
ATOM 772 C C . GLU A 1 99 ? -18.053 -5.946 -34.317 1.00 48.47 99 GLU A C 1
ATOM 774 O O . GLU A 1 99 ? -17.158 -6.152 -35.133 1.00 48.47 99 GLU A O 1
ATOM 779 N N . LYS A 1 100 ? -19.023 -5.064 -34.554 1.00 52.78 100 LYS A N 1
ATOM 780 C CA . LYS A 1 100 ? -18.918 -4.033 -35.574 1.00 52.78 100 LYS A CA 1
ATOM 781 C C . LYS A 1 100 ? -17.784 -3.110 -35.145 1.00 52.78 100 LYS A C 1
ATOM 783 O O . LYS A 1 100 ? -17.981 -2.259 -34.278 1.00 52.78 100 LYS A O 1
ATOM 788 N N . THR A 1 101 ? -16.616 -3.277 -35.756 1.00 55.47 101 THR A N 1
ATOM 789 C CA . THR A 1 101 ? -15.538 -2.290 -35.725 1.00 55.47 101 THR A CA 1
ATOM 790 C C . THR A 1 101 ? -16.127 -0.934 -36.099 1.00 55.47 101 THR A C 1
ATOM 792 O O . THR A 1 101 ? -16.648 -0.725 -37.197 1.00 55.47 101 THR A O 1
ATOM 795 N N . THR A 1 102 ? -16.133 -0.006 -35.146 1.00 57.19 102 THR A N 1
ATOM 796 C CA . THR A 1 102 ? -16.531 1.371 -35.419 1.00 57.19 102 THR A CA 1
ATOM 797 C C . THR A 1 102 ? -15.499 1.978 -36.372 1.00 57.19 102 THR A C 1
ATOM 799 O O . THR A 1 102 ? -14.298 1.758 -36.191 1.00 57.19 102 THR A O 1
ATOM 802 N N . PRO A 1 103 ? -15.912 2.719 -37.416 1.00 60.59 103 PRO A N 1
ATOM 803 C CA . PRO A 1 103 ? -14.951 3.380 -38.284 1.00 60.59 103 PRO A CA 1
ATOM 804 C C . PRO A 1 103 ? -14.161 4.376 -37.434 1.00 60.59 103 PRO A C 1
ATOM 806 O O . PRO A 1 103 ? -14.737 5.288 -36.833 1.00 60.59 103 PRO A O 1
ATOM 809 N N . ALA A 1 104 ? -12.846 4.162 -37.344 1.00 66.12 104 ALA A N 1
ATOM 810 C CA . ALA A 1 104 ? -11.952 5.021 -36.588 1.00 66.12 104 ALA A CA 1
ATOM 811 C C . ALA A 1 104 ? -12.147 6.473 -37.042 1.00 66.12 104 ALA A C 1
ATOM 813 O O . ALA A 1 104 ? -12.104 6.786 -38.234 1.00 66.12 104 ALA A O 1
ATOM 814 N N . LYS A 1 105 ? -12.400 7.362 -36.080 1.00 69.44 105 LYS A N 1
ATOM 815 C CA . LYS A 1 105 ? -12.562 8.794 -36.324 1.00 69.44 105 LYS A CA 1
ATOM 816 C C . LYS A 1 105 ? -11.298 9.310 -37.019 1.00 69.44 105 LYS A C 1
ATOM 818 O O . LYS A 1 105 ? -10.222 9.296 -36.429 1.00 69.44 105 LYS A O 1
ATOM 823 N N . GLN A 1 106 ? -11.420 9.718 -38.281 1.00 68.56 106 GLN A N 1
ATOM 824 C CA . GLN A 1 106 ? -10.290 10.218 -39.059 1.00 68.56 106 GLN A CA 1
ATOM 825 C C . GLN A 1 106 ? -9.893 11.599 -38.531 1.00 68.56 106 GLN A C 1
ATOM 827 O O . GLN A 1 106 ? -10.657 12.560 -38.619 1.00 68.56 106 GLN A O 1
ATOM 832 N N . TYR A 1 107 ? -8.699 11.689 -37.952 1.00 77.00 107 TYR A N 1
ATOM 833 C CA . TYR A 1 107 ? -8.096 12.953 -37.551 1.00 77.00 107 TYR A CA 1
ATOM 834 C C . TYR A 1 107 ? -7.143 13.419 -38.654 1.00 77.00 107 TYR A C 1
ATOM 836 O O . TYR A 1 107 ? -6.267 12.669 -39.079 1.00 77.00 107 TYR A O 1
ATOM 844 N N . ASN A 1 108 ? -7.280 14.672 -39.094 1.00 77.81 108 ASN A N 1
ATOM 845 C CA . ASN A 1 108 ? -6.337 15.302 -40.021 1.00 77.81 108 ASN A CA 1
ATOM 846 C C . ASN A 1 108 ? -5.067 15.713 -39.262 1.00 77.81 108 ASN A C 1
ATOM 848 O O . ASN A 1 108 ? -4.903 16.870 -38.875 1.00 77.81 108 ASN A O 1
ATOM 852 N N . VAL A 1 109 ? -4.190 14.745 -38.997 1.00 83.75 109 VAL A N 1
ATOM 853 C CA . VAL A 1 109 ? -2.893 14.977 -38.347 1.00 83.75 109 VAL A CA 1
ATOM 854 C C . VAL A 1 109 ? -1.860 15.388 -39.397 1.00 83.75 109 VAL A C 1
ATOM 856 O O . VAL A 1 109 ? -1.811 14.835 -40.496 1.00 83.75 109 VAL A O 1
ATOM 859 N N . LYS A 1 110 ? -1.009 16.365 -39.066 1.00 86.06 110 LYS A N 1
ATOM 860 C CA . LYS A 1 110 ? 0.093 16.787 -39.936 1.00 86.06 110 LYS A CA 1
ATOM 861 C C . LYS A 1 110 ? 1.150 15.681 -40.009 1.00 86.06 110 LYS A C 1
ATOM 863 O O . LYS A 1 110 ? 1.829 15.414 -39.023 1.00 86.06 110 LYS A O 1
ATOM 868 N N . VAL A 1 111 ? 1.327 15.090 -41.188 1.00 84.69 111 VAL A N 1
ATOM 869 C CA . VAL A 1 111 ? 2.423 14.148 -41.457 1.00 84.69 111 VAL A CA 1
ATOM 870 C C . VAL A 1 111 ? 3.693 14.941 -41.756 1.00 84.69 111 VAL A C 1
ATOM 872 O O . VAL A 1 111 ? 3.761 15.659 -42.753 1.00 84.69 111 VAL A O 1
ATOM 875 N N . ILE A 1 112 ? 4.699 14.819 -40.893 1.00 90.19 112 ILE A N 1
ATOM 876 C CA . ILE A 1 112 ? 6.035 15.374 -41.130 1.00 90.19 112 ILE A CA 1
ATOM 877 C C . ILE A 1 112 ? 6.854 14.281 -41.816 1.00 90.19 112 ILE A C 1
ATOM 879 O O . ILE A 1 112 ? 7.073 13.215 -41.246 1.00 90.19 112 ILE A O 1
ATOM 883 N N . ARG A 1 113 ? 7.235 14.517 -43.073 1.00 91.06 113 ARG A N 1
ATOM 884 C CA . ARG A 1 113 ? 8.076 13.598 -43.847 1.00 91.06 113 ARG A CA 1
ATOM 885 C C . ARG A 1 113 ? 9.539 13.784 -43.462 1.00 91.06 113 ARG A C 1
ATOM 887 O O . ARG A 1 113 ? 9.931 14.886 -43.083 1.00 91.06 113 ARG A O 1
ATOM 894 N N . ALA A 1 114 ? 10.316 12.716 -43.612 1.00 89.38 114 ALA A N 1
ATOM 895 C CA . ALA A 1 114 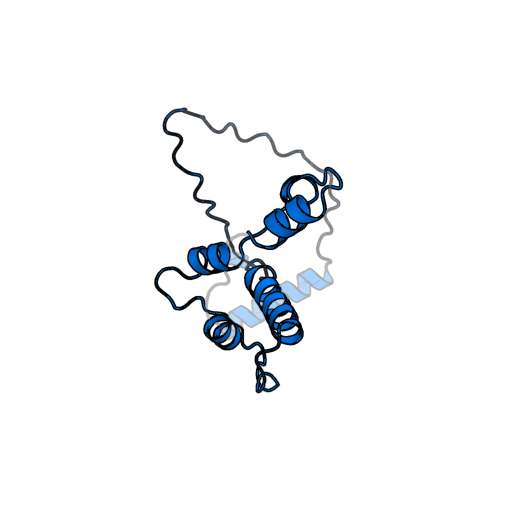? 11.764 12.793 -43.518 1.00 89.38 114 ALA A CA 1
ATOM 896 C C . ALA A 1 114 ? 12.306 13.798 -44.542 1.00 89.38 114 ALA A C 1
ATOM 898 O O . ALA A 1 114 ? 11.802 13.916 -45.663 1.00 89.38 114 ALA A O 1
ATOM 899 N N . THR A 1 115 ? 13.330 14.528 -44.133 1.00 92.75 115 THR A N 1
ATOM 900 C CA . THR A 1 115 ? 14.093 15.423 -44.995 1.00 92.75 115 THR A CA 1
ATOM 901 C C . THR A 1 115 ? 15.003 14.625 -45.935 1.00 92.75 115 THR A C 1
ATOM 903 O O . THR A 1 115 ? 15.273 13.436 -45.733 1.00 92.75 115 THR A O 1
ATOM 906 N N . ASN A 1 116 ? 15.507 15.280 -46.983 1.00 91.56 116 ASN A N 1
ATOM 907 C CA . ASN A 1 116 ? 16.434 14.647 -47.928 1.00 91.56 116 ASN A CA 1
ATOM 908 C C . ASN A 1 116 ? 17.735 14.187 -47.241 1.00 91.56 116 ASN A C 1
ATOM 910 O O . ASN A 1 116 ? 18.297 13.162 -47.616 1.00 91.56 116 ASN A O 1
ATOM 914 N N . GLU A 1 117 ? 18.196 14.917 -46.220 1.00 91.81 117 GLU A N 1
ATOM 915 C CA . G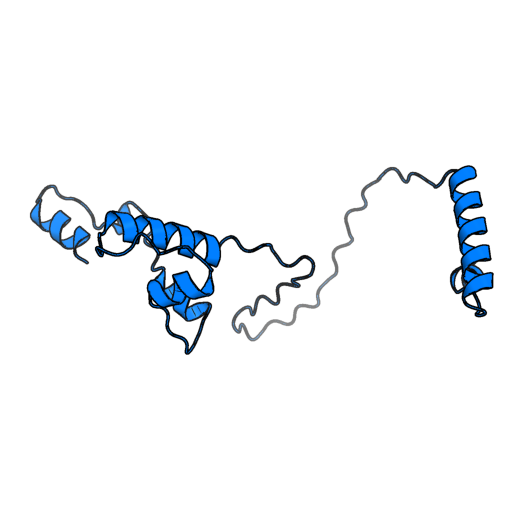LU A 1 117 ? 19.390 14.565 -45.439 1.00 91.81 117 GLU A CA 1
ATOM 916 C C . GLU A 1 117 ? 19.172 13.316 -44.577 1.00 91.81 117 GLU A C 1
ATOM 918 O O . GLU A 1 117 ? 20.026 12.428 -44.541 1.00 91.81 117 GLU A O 1
ATOM 923 N N . GLU A 1 118 ? 18.011 13.210 -43.925 1.00 90.38 118 GLU A N 1
ATOM 924 C CA . GLU A 1 118 ? 17.629 12.031 -43.135 1.00 90.38 118 GLU A CA 1
ATOM 925 C C . GLU A 1 118 ? 17.447 10.801 -44.026 1.00 90.38 118 GLU A C 1
ATOM 927 O O . GLU A 1 118 ? 17.888 9.710 -43.673 1.00 90.38 118 GLU A O 1
ATOM 932 N N . THR A 1 119 ? 16.866 10.985 -45.214 1.00 90.44 119 THR A N 1
ATOM 933 C CA . THR A 1 119 ? 16.692 9.904 -46.195 1.00 90.44 119 THR A CA 1
ATOM 934 C C . THR A 1 119 ? 18.043 9.379 -46.677 1.00 90.44 119 THR A C 1
ATOM 936 O O . THR A 1 119 ? 18.261 8.171 -46.697 1.00 90.44 119 THR A O 1
ATOM 939 N N . LYS A 1 120 ? 18.988 10.276 -46.982 1.00 91.25 120 LYS A N 1
ATOM 940 C CA . LYS A 1 120 ? 20.346 9.892 -47.381 1.00 91.25 120 LYS A CA 1
ATOM 941 C C . LYS A 1 120 ? 21.099 9.184 -46.252 1.00 91.25 120 LYS A C 1
ATOM 943 O O . LYS A 1 120 ? 21.745 8.168 -46.477 1.00 91.25 120 LYS A O 1
ATOM 948 N N . SER A 1 121 ? 20.971 9.688 -45.024 1.00 90.44 121 SER A N 1
A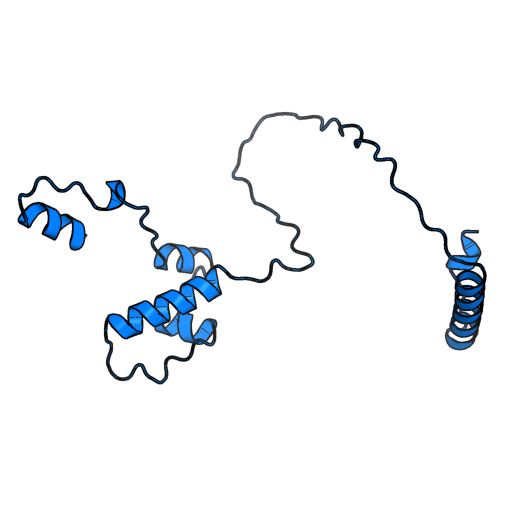TOM 949 C CA . SER A 1 121 ? 21.583 9.067 -43.842 1.00 90.44 121 SER A CA 1
ATOM 950 C C . SER A 1 121 ? 21.027 7.662 -43.578 1.00 90.44 121 SER A C 1
ATOM 952 O O . SER A 1 121 ? 21.762 6.774 -43.149 1.00 90.44 121 SER A O 1
ATOM 954 N N . HIS A 1 122 ? 19.735 7.453 -43.849 1.00 89.94 122 HIS A N 1
ATOM 955 C CA . HIS A 1 122 ? 19.092 6.141 -43.779 1.00 89.94 122 HIS A CA 1
ATOM 956 C C . HIS A 1 122 ? 19.642 5.179 -44.837 1.00 89.94 122 HIS A C 1
ATOM 958 O O . HIS A 1 122 ? 19.984 4.049 -44.506 1.00 89.94 122 HIS A O 1
ATOM 964 N N . GLU A 1 123 ? 19.803 5.625 -46.083 1.00 89.19 123 GLU A N 1
ATOM 965 C CA . GLU A 1 123 ? 20.403 4.816 -47.157 1.00 89.19 123 GLU A CA 1
ATOM 966 C C . GLU A 1 123 ? 21.850 4.410 -46.831 1.00 89.19 123 GLU A C 1
ATOM 968 O O . GLU A 1 123 ? 22.198 3.232 -46.923 1.00 89.19 123 GLU A O 1
ATOM 973 N N . ASP A 1 124 ? 22.665 5.348 -46.337 1.00 88.69 124 ASP A N 1
ATOM 974 C CA . ASP A 1 124 ? 24.036 5.069 -45.889 1.00 88.69 124 ASP A CA 1
ATOM 975 C C . ASP A 1 124 ? 24.067 4.053 -44.729 1.00 88.69 124 ASP A C 1
ATOM 977 O O . ASP A 1 124 ? 24.968 3.211 -44.636 1.00 88.69 124 ASP A O 1
ATOM 981 N N . TYR A 1 125 ? 23.084 4.113 -43.824 1.00 88.38 125 TYR A N 1
ATOM 982 C CA . TYR A 1 125 ? 22.939 3.149 -42.734 1.00 88.38 125 TYR A CA 1
ATOM 983 C C . TYR A 1 125 ? 22.582 1.750 -43.251 1.00 88.38 125 TYR A C 1
ATOM 985 O O . TYR A 1 125 ? 23.195 0.772 -42.816 1.00 88.38 125 TYR A O 1
ATOM 993 N N . LEU A 1 126 ? 21.640 1.647 -44.194 1.00 86.94 126 LEU A N 1
ATOM 994 C CA . LEU A 1 126 ? 21.255 0.373 -44.802 1.00 86.94 126 LEU A CA 1
ATOM 995 C C . LEU A 1 126 ? 22.423 -0.269 -45.557 1.00 86.94 126 LEU A C 1
ATOM 997 O O . LEU A 1 126 ? 22.671 -1.460 -45.367 1.00 86.94 126 LEU A O 1
ATOM 1001 N N . ALA A 1 127 ? 23.202 0.515 -46.308 1.00 85.06 127 ALA A N 1
ATOM 1002 C CA . ALA A 1 127 ? 24.396 0.029 -47.001 1.00 85.06 127 ALA A CA 1
ATOM 1003 C C . ALA A 1 127 ? 25.429 -0.555 -46.019 1.00 85.06 127 ALA A C 1
ATOM 1005 O O . ALA A 1 127 ? 25.904 -1.678 -46.190 1.00 85.06 127 ALA A O 1
ATOM 1006 N N . ARG A 1 128 ? 25.710 0.149 -44.912 1.00 85.50 128 ARG A N 1
ATOM 1007 C CA . ARG A 1 128 ? 26.604 -0.350 -43.846 1.00 85.50 128 ARG A CA 1
ATOM 1008 C C . ARG A 1 128 ? 26.073 -1.612 -43.167 1.00 85.50 128 ARG A C 1
ATOM 1010 O O . ARG A 1 128 ? 26.854 -2.456 -42.728 1.00 85.50 128 ARG A O 1
ATOM 1017 N N . MET A 1 129 ? 24.756 -1.716 -43.008 1.00 83.38 129 MET A N 1
ATOM 1018 C CA . MET A 1 129 ? 24.099 -2.869 -42.392 1.00 83.38 129 MET A CA 1
ATOM 1019 C C . MET A 1 129 ? 24.192 -4.100 -43.304 1.00 83.38 129 MET A C 1
ATOM 1021 O O . MET A 1 129 ? 24.514 -5.185 -42.816 1.00 83.38 129 MET A O 1
ATOM 1025 N N . GLN A 1 130 ? 24.025 -3.919 -44.616 1.00 82.44 130 GLN A N 1
ATOM 1026 C CA . GLN A 1 130 ? 24.237 -4.962 -45.622 1.00 82.44 130 GLN A CA 1
ATOM 1027 C C . GLN A 1 130 ? 25.696 -5.428 -45.676 1.00 82.44 130 GLN A C 1
ATOM 1029 O O . GLN A 1 130 ? 25.946 -6.631 -45.617 1.00 82.44 130 GLN A O 1
ATOM 1034 N N . GLU A 1 131 ? 26.663 -4.502 -45.708 1.00 81.06 131 GLU A N 1
ATOM 1035 C CA . GLU A 1 131 ? 28.096 -4.840 -45.712 1.00 81.06 131 GLU A CA 1
ATOM 1036 C C . GLU A 1 131 ? 28.502 -5.688 -44.499 1.00 81.06 131 GLU A C 1
ATOM 1038 O O . GLU A 1 131 ? 29.305 -6.612 -44.624 1.00 81.06 131 GLU A O 1
ATOM 1043 N N . LYS A 1 132 ? 27.943 -5.394 -43.317 1.00 78.75 132 LYS A N 1
ATOM 1044 C CA . LYS A 1 132 ? 28.273 -6.112 -42.077 1.00 78.75 132 LYS A CA 1
ATOM 1045 C C . LYS A 1 132 ? 27.572 -7.457 -41.934 1.00 78.75 132 LYS A C 1
ATOM 1047 O O . LYS A 1 132 ? 28.162 -8.377 -41.377 1.00 78.75 132 LYS A O 1
ATOM 1052 N N . ASN A 1 133 ? 26.321 -7.558 -42.380 1.00 76.88 133 ASN A N 1
ATOM 1053 C CA . ASN A 1 133 ? 25.485 -8.730 -42.120 1.00 76.88 133 ASN A CA 1
ATOM 1054 C C . ASN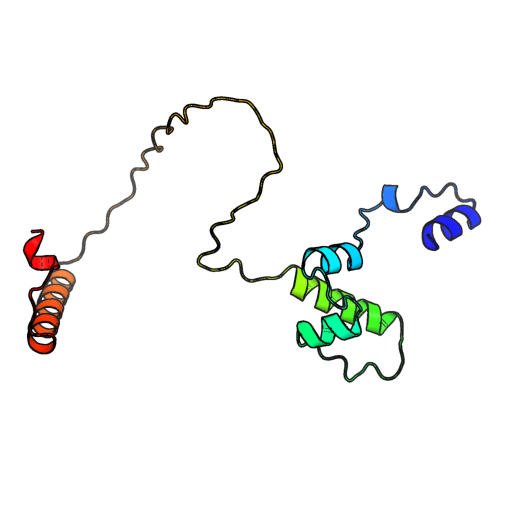 A 1 133 ? 25.417 -9.705 -43.307 1.00 76.88 133 ASN A C 1
ATOM 1056 O O . ASN A 1 133 ? 24.879 -10.797 -43.145 1.00 76.88 133 ASN A O 1
ATOM 1060 N N . GLY A 1 134 ? 25.960 -9.340 -44.479 1.00 66.00 134 GLY A N 1
ATOM 1061 C CA . GLY A 1 134 ? 26.141 -10.229 -45.637 1.00 66.00 134 GLY A CA 1
ATOM 1062 C C . GLY A 1 134 ? 24.851 -10.815 -46.229 1.00 66.00 134 GLY A C 1
ATOM 1063 O O . GLY A 1 134 ? 24.919 -11.724 -47.054 1.00 66.00 134 GLY A O 1
ATOM 1064 N N . GLY A 1 135 ? 23.686 -10.326 -45.798 1.00 73.69 135 GLY A N 1
ATOM 1065 C CA . GLY A 1 135 ? 22.358 -10.780 -46.206 1.00 73.69 135 GLY A CA 1
ATOM 1066 C C . GLY A 1 135 ? 21.551 -9.672 -46.883 1.00 73.69 135 GLY A C 1
ATOM 1067 O O . GLY A 1 135 ? 21.881 -8.491 -46.778 1.00 73.69 135 GLY A O 1
ATOM 1068 N N . ALA A 1 136 ? 20.482 -10.057 -47.583 1.00 71.00 136 ALA A N 1
ATOM 1069 C CA . ALA A 1 136 ? 19.596 -9.121 -48.271 1.00 71.00 136 ALA A CA 1
ATOM 1070 C C . ALA A 1 136 ? 18.867 -8.194 -47.281 1.00 71.00 136 ALA A C 1
ATOM 1072 O O . ALA A 1 136 ? 18.293 -8.654 -46.291 1.00 71.00 136 ALA A O 1
ATOM 1073 N N . CYS A 1 137 ? 18.860 -6.888 -47.560 1.00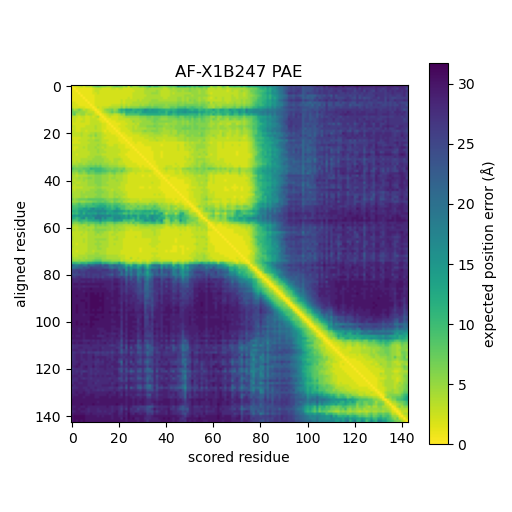 75.75 137 CYS A N 1
ATOM 1074 C CA . CYS A 1 137 ? 18.076 -5.932 -46.789 1.00 75.75 137 CYS A CA 1
ATOM 1075 C C . CYS A 1 137 ? 16.596 -6.025 -47.177 1.00 75.75 137 CYS A C 1
ATOM 1077 O O . CYS A 1 137 ? 16.217 -5.687 -48.296 1.00 75.75 137 CYS A O 1
ATOM 1079 N N . VAL A 1 138 ? 15.745 -6.430 -46.230 1.00 80.62 138 VAL A N 1
ATOM 1080 C CA . VAL A 1 138 ? 14.288 -6.549 -46.440 1.00 80.62 138 VAL A CA 1
ATOM 1081 C C . VAL A 1 138 ? 13.648 -5.199 -46.813 1.00 80.62 138 VAL A C 1
ATOM 1083 O O . VAL A 1 138 ? 12.686 -5.147 -47.573 1.00 80.62 138 VAL A O 1
ATOM 1086 N N . TRP A 1 139 ? 14.237 -4.088 -46.359 1.00 79.81 139 TRP A N 1
ATOM 1087 C CA . TRP A 1 139 ? 13.775 -2.737 -46.693 1.00 79.81 139 TRP A CA 1
ATOM 1088 C C . TRP A 1 139 ? 13.874 -2.415 -48.192 1.00 79.81 139 TRP A C 1
ATOM 1090 O O . TRP A 1 139 ? 13.082 -1.635 -48.713 1.00 79.81 139 TRP A O 1
ATOM 1100 N N . GLU A 1 140 ? 14.839 -3.005 -48.902 1.00 70.31 140 GLU A N 1
ATOM 1101 C CA . GLU A 1 140 ? 14.983 -2.810 -50.350 1.00 70.31 140 GLU A CA 1
ATOM 1102 C C . GLU A 1 140 ? 14.068 -3.732 -51.160 1.00 70.31 140 GLU A C 1
ATOM 1104 O O . GLU A 1 140 ? 13.759 -3.421 -52.306 1.00 70.31 140 GLU A O 1
ATOM 1109 N N . THR A 1 141 ? 13.599 -4.838 -50.573 1.00 62.69 141 THR A N 1
ATOM 1110 C CA . THR A 1 141 ? 12.708 -5.789 -51.256 1.00 62.69 141 THR A CA 1
ATOM 1111 C C . THR A 1 141 ? 11.240 -5.360 -51.286 1.00 62.69 141 THR A C 1
ATOM 1113 O O . THR A 1 141 ? 10.478 -5.904 -52.078 1.00 62.69 141 THR A O 1
ATOM 1116 N N . GLU A 1 142 ? 10.840 -4.395 -50.452 1.00 56.12 142 GLU A N 1
ATOM 1117 C CA . GLU A 1 142 ? 9.450 -3.918 -50.331 1.00 56.12 142 GLU A CA 1
ATOM 1118 C C . GLU A 1 142 ? 9.183 -2.563 -51.023 1.00 56.12 142 GLU A C 1
ATOM 1120 O O . GLU A 1 142 ? 8.097 -2.003 -50.861 1.00 56.12 142 GLU A O 1
ATOM 1125 N N . LYS A 1 143 ? 10.152 -2.019 -51.775 1.00 52.03 143 LYS A N 1
ATOM 1126 C CA . LYS A 1 143 ? 10.002 -0.743 -52.501 1.00 52.03 143 LYS A CA 1
ATOM 1127 C C . LYS A 1 143 ? 9.159 -0.857 -53.771 1.00 52.03 143 LYS A C 1
ATOM 1129 O O . LYS A 1 143 ? 9.347 -1.830 -54.533 1.00 52.03 143 LYS A O 1
#

Radius of gyration: 29.13 Å; Cα contacts (8 Å, |Δi|>4): 46; chains: 1; bounding box: 54×36×76 Å

Secondary structure (DSSP, 8-state):
-HHHHHHHHT-S-PPPGGGTS----HHHHHHHHSTTS--SHHHHHHHTT---TT-SS--HHHHHHHHHHHHHHHH-PPPPTT-------------------PPP--------PPPHHHHHHHHHHHHHHHHHH-S--HHHHT-

Mean predicted aligned error: 17.37 Å

Foldseek 3Di:
DVVQVVQVVVVPPDDGPCVVDPDDDVLVLQCVVDPPDDSDLVVLCVVLVPDCVVPPDVDPVVSVVSSVVSVCSSPVDDPPPDPPPPPPPPDDPDDDDPPPDDPPDDDPDDDDDDDPVRVVVVVVVQVVVCVVPVDDDVVVVVD

InterPro domains:
  IPR006054 DNA polymerase III epsilon subunit, exonuclease domain [TIGR00573] (1-122)
  IPR012337 Ribonuclease H-like superfamily [SSF53098] (1-81)
  IPR013520 Ribonuclease H-like domain [PF00929] (1-67)
  IPR036397 Ribonuclease H superfamily [G3DSA:3.30.420.10] (1-86)

Organism: NCBI:txid412755

Nearest PDB structures (foldseek):
  1j53-assembly1_A  TM=9.742E-01  e=5.348E-06  Escherichia coli
  5m1s-assembly1_D  TM=5.822E-01  e=9.937E-09  Escherichia coli K-12